Protein AF-A4BP32-F1 (afdb_monomer_lite)

Secondary structure (DSSP, 8-state):
--------------HHHHHHTTS---SSPPHHHHHHHHHH-TT---SHHHHHHHHHHHTT-HHHHTT--SSHHHHHHHHHHHHHHHHHHHS--SS-TTT-

Radius of gyration: 21.64 Å; chains: 1; bounding box: 43×62×42 Å

pLDDT: mean 74.73, std 13.39, range [34.84, 91.06]

InterPro domains:
  IPR025668 Transposase DDE domain [PF13586] (11-89)

Foldseek 3Di:
DDDDDDDDPPDPDDPVVCVVVVNDDDPDDDPVVVVVVCVVPVVDDDPCVVVVVLVVQQCVDPPLVDPPDPDPVVNVVVSVVSVVVVVVVPPPDPDDPPPD

Sequence (100 aa):
MFLQATERPQTSKTARELRNLGWVYPHVKGRGQEAIELQKQPHKRPRCWVVEVTYSWFNRLRKLLVRYEKLDRSFLALNHLAAAIIALRKVPIKVNIIYG

Structure (mmCIF, N/CA/C/O backbone):
data_AF-A4BP32-F1
#
_entry.id   AF-A4BP32-F1
#
loop_
_atom_site.group_PDB
_atom_site.id
_atom_site.type_symbol
_atom_site.label_atom_id
_atom_site.label_alt_id
_atom_site.label_comp_id
_atom_site.label_asym_id
_atom_site.label_entity_id
_atom_site.label_seq_id
_atom_site.pdbx_PDB_ins_code
_atom_site.Cartn_x
_atom_site.Cartn_y
_atom_site.Cartn_z
_atom_site.occupancy
_atom_site.B_iso_or_equiv
_atom_site.auth_seq_id
_atom_site.auth_comp_id
_atom_site.auth_asym_id
_atom_site.auth_atom_id
_atom_site.pdbx_PDB_model_num
ATOM 1 N N . MET A 1 1 ? -4.559 37.644 -23.456 1.00 34.84 1 MET A N 1
ATOM 2 C CA . MET A 1 1 ? -3.567 38.554 -22.846 1.00 34.84 1 MET A CA 1
ATOM 3 C C . MET A 1 1 ? -3.108 37.917 -21.526 1.00 34.84 1 MET A C 1
ATOM 5 O O . MET A 1 1 ? -3.629 38.242 -20.472 1.00 34.84 1 MET A O 1
ATOM 9 N N . PHE A 1 2 ? -2.250 36.890 -21.601 1.00 36.41 2 PHE A N 1
ATOM 10 C CA . PHE A 1 2 ? -1.754 36.116 -20.450 1.00 36.41 2 PHE A CA 1
ATOM 11 C C . PHE A 1 2 ? -0.391 36.690 -20.053 1.00 36.41 2 PHE A C 1
ATOM 13 O O . PHE A 1 2 ? 0.604 36.456 -20.737 1.00 36.41 2 PHE A O 1
ATOM 20 N N . LEU A 1 3 ? -0.369 37.528 -19.018 1.00 40.84 3 LEU A N 1
ATOM 21 C CA . LEU A 1 3 ? 0.850 38.181 -18.558 1.00 40.84 3 LEU A CA 1
ATOM 22 C C . LEU A 1 3 ? 1.767 37.181 -17.840 1.00 40.84 3 LEU A C 1
ATOM 24 O O . LEU A 1 3 ? 1.447 36.669 -16.775 1.00 40.84 3 LEU A O 1
ATOM 28 N N . GLN A 1 4 ? 2.920 36.994 -18.481 1.00 36.00 4 GLN A N 1
ATOM 29 C CA . GLN A 1 4 ? 4.261 36.867 -17.915 1.00 36.00 4 GLN A CA 1
ATOM 30 C C . GLN A 1 4 ? 4.598 35.595 -17.129 1.00 36.00 4 GLN A C 1
ATOM 32 O O . GLN A 1 4 ? 4.351 35.446 -15.936 1.00 36.00 4 GLN A O 1
ATOM 37 N N . ALA A 1 5 ? 5.333 34.733 -17.836 1.00 48.91 5 ALA A N 1
ATOM 38 C CA . ALA A 1 5 ? 6.425 33.965 -17.267 1.00 48.91 5 ALA A CA 1
ATOM 39 C C . ALA A 1 5 ? 7.357 34.911 -16.492 1.00 48.91 5 ALA A C 1
ATOM 41 O O . ALA A 1 5 ? 8.149 35.638 -17.086 1.00 48.91 5 ALA A O 1
ATOM 42 N N . THR A 1 6 ? 7.235 34.919 -15.168 1.00 43.50 6 THR A N 1
ATOM 43 C CA . THR A 1 6 ? 8.267 35.466 -14.294 1.00 43.50 6 THR A CA 1
ATOM 44 C C . THR A 1 6 ? 9.393 34.441 -14.211 1.00 43.50 6 THR A C 1
ATOM 46 O O . THR A 1 6 ? 9.181 33.238 -14.041 1.00 43.50 6 THR A O 1
ATOM 49 N N . GLU A 1 7 ? 10.598 34.927 -14.462 1.00 44.50 7 GLU A N 1
ATOM 50 C CA . GLU A 1 7 ? 11.850 34.187 -14.550 1.00 44.50 7 GLU A CA 1
ATOM 51 C C . GLU A 1 7 ? 12.001 33.188 -13.393 1.00 44.50 7 GLU A C 1
ATOM 53 O O . GLU A 1 7 ? 11.877 33.546 -12.222 1.00 44.50 7 GLU A O 1
ATOM 58 N N . ARG A 1 8 ? 12.283 31.912 -13.700 1.00 45.69 8 ARG A N 1
ATOM 59 C CA . ARG A 1 8 ? 12.682 30.955 -12.660 1.00 45.69 8 ARG A CA 1
ATOM 60 C C . ARG A 1 8 ? 14.051 31.390 -12.128 1.00 45.69 8 ARG A C 1
ATOM 62 O O . ARG A 1 8 ? 15.005 31.355 -12.907 1.00 45.69 8 ARG A O 1
ATOM 69 N N . PRO A 1 9 ? 14.204 31.745 -10.840 1.00 43.38 9 PRO A N 1
ATOM 70 C CA . PRO A 1 9 ? 15.519 32.073 -10.322 1.00 43.38 9 PRO A CA 1
ATOM 71 C C . PRO A 1 9 ? 16.366 30.794 -10.297 1.00 43.38 9 PRO A C 1
ATOM 73 O O . PRO A 1 9 ? 16.012 29.817 -9.629 1.00 43.38 9 PRO A O 1
ATOM 76 N N . GLN A 1 10 ? 17.480 30.802 -11.038 1.00 55.16 10 GLN A N 1
ATOM 77 C CA . GLN A 1 10 ? 18.515 29.760 -11.055 1.00 55.16 10 GLN A CA 1
ATOM 78 C C . GLN A 1 10 ? 19.196 29.718 -9.684 1.00 55.16 10 GLN A C 1
ATOM 80 O O . GLN A 1 10 ? 20.268 30.279 -9.476 1.00 55.16 10 GLN A O 1
ATOM 85 N N . THR A 1 11 ? 18.521 29.139 -8.698 1.00 54.28 11 THR A N 1
ATOM 86 C CA . THR A 1 11 ? 18.965 29.212 -7.312 1.00 54.28 11 THR A CA 1
ATOM 87 C C . THR A 1 11 ? 19.541 27.865 -6.908 1.00 54.28 11 THR A C 1
ATOM 89 O O . THR A 1 11 ? 18.827 26.869 -6.898 1.00 54.28 11 THR A O 1
ATOM 92 N N . SER A 1 12 ? 20.814 27.840 -6.506 1.00 64.44 12 SER A N 1
ATOM 93 C CA . SER A 1 12 ? 21.464 26.698 -5.834 1.00 64.44 12 SER A CA 1
ATOM 94 C C . SER A 1 12 ? 20.881 26.403 -4.442 1.00 64.44 12 SER A C 1
ATOM 96 O O . SER A 1 12 ? 21.315 25.472 -3.765 1.00 64.44 12 SER A O 1
ATOM 98 N N . LYS A 1 13 ? 19.904 27.208 -4.005 1.00 65.00 13 LYS A N 1
ATOM 99 C CA . LYS A 1 13 ? 19.245 27.098 -2.708 1.00 65.00 13 LYS A CA 1
ATOM 100 C C . LYS A 1 13 ? 18.409 25.832 -2.629 1.00 65.00 13 LYS A C 1
ATOM 102 O O . LYS A 1 13 ? 17.693 25.454 -3.558 1.00 65.00 13 LYS A O 1
ATOM 107 N N . THR A 1 14 ? 18.466 25.193 -1.473 1.00 74.50 14 THR A N 1
ATOM 108 C CA . THR A 1 14 ? 17.715 23.963 -1.221 1.00 74.50 14 THR A CA 1
ATOM 109 C C . THR A 1 14 ? 16.219 24.247 -1.082 1.00 74.50 14 THR A C 1
ATOM 111 O O . THR A 1 14 ? 15.792 25.316 -0.645 1.00 74.50 14 THR A O 1
ATOM 114 N N . ALA A 1 15 ? 15.385 23.242 -1.370 1.00 70.31 15 ALA A N 1
ATOM 115 C CA . ALA A 1 15 ? 13.924 23.332 -1.242 1.00 70.31 15 ALA A CA 1
ATOM 116 C C . ALA A 1 15 ? 13.445 23.764 0.162 1.00 70.31 15 ALA A C 1
ATOM 118 O O . ALA A 1 15 ? 12.336 24.275 0.319 1.00 70.31 15 ALA A O 1
ATOM 119 N N . ARG A 1 16 ? 14.280 23.563 1.190 1.00 70.38 16 ARG A N 1
ATOM 120 C CA . ARG A 1 16 ? 14.034 24.015 2.563 1.00 70.38 16 ARG A CA 1
ATOM 121 C C . ARG A 1 16 ? 14.176 25.533 2.708 1.00 70.38 16 ARG A C 1
ATOM 123 O O . ARG A 1 16 ? 13.333 26.151 3.348 1.00 70.38 16 ARG A O 1
ATOM 130 N N . GLU A 1 17 ? 15.184 26.132 2.084 1.00 78.25 17 GLU A N 1
ATOM 131 C CA . GLU A 1 17 ? 15.405 27.584 2.102 1.00 78.25 17 GLU A CA 1
ATOM 132 C C . GLU A 1 17 ? 14.299 28.315 1.342 1.00 78.25 17 GLU A C 1
ATOM 134 O O . GLU A 1 17 ? 13.748 29.291 1.842 1.00 78.25 17 GLU A O 1
ATOM 139 N N . LEU A 1 18 ? 13.885 27.784 0.189 1.00 78.88 18 LEU A N 1
ATOM 140 C CA . LEU A 1 18 ? 12.773 28.339 -0.592 1.00 78.88 18 LEU A CA 1
ATOM 141 C C . LEU A 1 18 ? 11.440 28.316 0.174 1.00 78.88 18 LEU A C 1
ATOM 143 O O . LEU A 1 18 ? 10.629 29.233 0.047 1.00 78.88 18 LEU A O 1
ATOM 147 N N . ARG A 1 19 ? 11.225 27.285 1.002 1.00 75.62 19 ARG A N 1
ATOM 148 C CA . ARG A 1 19 ? 10.045 27.169 1.870 1.00 75.62 19 ARG A CA 1
ATOM 149 C C . ARG A 1 19 ? 10.067 28.194 3.003 1.00 75.62 19 ARG A C 1
ATOM 151 O O . ARG A 1 19 ? 9.039 28.801 3.278 1.00 75.62 19 ARG A O 1
ATOM 158 N N . ASN A 1 20 ? 11.228 28.413 3.621 1.00 77.88 20 ASN A N 1
ATOM 159 C CA . ASN A 1 20 ? 11.392 29.405 4.690 1.00 77.88 20 ASN A CA 1
ATOM 160 C C . ASN A 1 20 ? 11.215 30.842 4.188 1.00 77.88 20 ASN A C 1
ATOM 162 O O . ASN A 1 20 ? 10.712 31.685 4.919 1.00 77.88 20 ASN A O 1
ATOM 166 N N . LEU A 1 21 ? 11.593 31.106 2.936 1.00 82.00 21 LEU A N 1
ATOM 167 C CA . LEU A 1 21 ? 11.388 32.403 2.295 1.00 82.00 21 LEU A CA 1
ATOM 168 C C . LEU A 1 21 ? 9.925 32.629 1.862 1.00 82.00 21 LEU A C 1
ATOM 170 O O . LEU A 1 21 ? 9.584 33.739 1.468 1.00 82.00 21 LEU A O 1
ATOM 174 N N . GLY A 1 22 ? 9.069 31.598 1.897 1.00 74.88 22 GLY A N 1
ATOM 175 C CA . GLY A 1 22 ? 7.662 31.677 1.479 1.00 74.88 22 GLY A CA 1
ATOM 176 C C . GLY A 1 22 ? 7.420 31.524 -0.029 1.00 74.88 22 GLY A C 1
ATOM 177 O O . GLY A 1 22 ? 6.305 31.735 -0.492 1.00 74.88 22 GLY A O 1
ATOM 178 N N . TRP A 1 23 ? 8.437 31.134 -0.803 1.00 74.25 23 TRP A N 1
ATOM 179 C CA . TRP A 1 23 ? 8.360 31.056 -2.270 1.00 74.25 23 TRP A CA 1
ATOM 180 C C . TRP A 1 23 ? 7.776 29.725 -2.755 1.00 74.25 23 TRP A C 1
ATOM 182 O O . TRP A 1 23 ? 7.285 29.627 -3.875 1.00 74.25 23 TRP A O 1
ATOM 192 N N . VAL A 1 24 ? 7.835 28.683 -1.920 1.00 70.62 24 VAL A N 1
ATOM 193 C CA . VAL A 1 24 ? 7.334 27.344 -2.249 1.00 70.62 24 VAL A CA 1
ATOM 194 C C . VAL A 1 24 ? 6.500 26.802 -1.097 1.00 70.62 24 VAL A C 1
ATOM 196 O O . VAL A 1 24 ? 7.022 26.506 -0.020 1.00 70.62 24 VAL A O 1
ATOM 199 N N . TYR A 1 25 ? 5.210 26.590 -1.355 1.00 70.69 25 TYR A N 1
ATOM 200 C CA . TYR A 1 25 ? 4.319 25.877 -0.448 1.00 70.69 25 TYR A CA 1
ATOM 201 C C . TYR A 1 25 ? 4.267 24.392 -0.831 1.00 70.69 25 TYR A C 1
ATOM 203 O O . TYR A 1 25 ? 3.879 24.062 -1.953 1.00 70.69 25 TYR A O 1
ATOM 211 N N . PRO A 1 26 ? 4.645 23.462 0.066 1.00 66.81 26 PRO A N 1
ATOM 212 C CA . PRO A 1 26 ? 4.426 22.042 -0.177 1.00 66.81 26 PRO A CA 1
ATOM 213 C C . PRO A 1 26 ? 2.922 21.765 -0.230 1.00 66.81 26 PRO A C 1
ATOM 215 O O . PRO A 1 26 ? 2.210 21.999 0.744 1.00 66.81 26 PRO A O 1
ATOM 218 N N . HIS A 1 27 ? 2.434 21.228 -1.345 1.00 68.62 27 HIS A N 1
ATOM 219 C CA . HIS A 1 27 ? 1.033 20.807 -1.418 1.00 68.62 27 HIS A CA 1
ATOM 220 C C . HIS A 1 27 ? 0.753 19.591 -0.514 1.00 68.62 27 HIS A C 1
ATOM 222 O O . HIS A 1 27 ? -0.354 19.417 -0.012 1.00 68.62 27 HIS A O 1
ATOM 228 N N . VAL A 1 28 ? 1.779 18.771 -0.254 1.00 67.62 28 VAL A N 1
ATOM 229 C CA . VAL A 1 28 ? 1.701 17.598 0.623 1.00 67.62 28 VAL A CA 1
ATOM 230 C C . VAL A 1 28 ? 2.182 17.969 2.025 1.00 67.62 28 VAL A C 1
ATOM 232 O O . VAL A 1 28 ? 3.348 18.324 2.220 1.00 67.62 28 VAL A O 1
ATOM 235 N N . LYS A 1 29 ? 1.285 17.877 3.010 1.00 70.19 29 LYS A N 1
ATOM 236 C CA . LYS A 1 29 ? 1.616 18.085 4.425 1.00 70.19 29 LYS A CA 1
ATOM 237 C C . LYS A 1 29 ? 2.441 16.914 4.958 1.00 70.19 29 LYS A C 1
ATOM 239 O O . LYS A 1 29 ? 2.206 15.763 4.602 1.00 70.19 29 LYS A O 1
ATOM 244 N N . GLY A 1 30 ? 3.415 17.203 5.818 1.00 69.19 30 GLY A N 1
ATOM 245 C CA . GLY A 1 30 ? 4.172 16.159 6.514 1.00 69.19 30 GLY A CA 1
ATOM 246 C C . GLY A 1 30 ? 3.411 15.602 7.724 1.00 69.19 30 GLY A C 1
ATOM 247 O O . GLY A 1 30 ? 2.636 16.326 8.347 1.00 69.19 30 GLY A O 1
ATOM 248 N N . ARG A 1 31 ? 3.705 14.357 8.131 1.00 66.06 31 ARG A N 1
ATOM 249 C CA . ARG A 1 31 ? 3.121 13.697 9.326 1.00 66.06 31 ARG A CA 1
ATOM 250 C C . ARG A 1 31 ? 3.161 14.566 10.592 1.00 66.06 31 ARG A C 1
ATOM 252 O O . ARG A 1 31 ? 2.186 14.625 11.333 1.00 66.06 31 ARG A O 1
ATOM 259 N N . GLY A 1 32 ? 4.268 15.277 10.825 1.00 73.12 32 GLY A N 1
ATOM 260 C CA . GLY A 1 32 ? 4.414 16.163 11.987 1.00 73.12 32 GLY A CA 1
ATOM 261 C C . GLY A 1 32 ? 3.478 17.377 11.956 1.00 73.12 32 GLY A C 1
ATOM 262 O O . GLY A 1 32 ? 2.993 17.800 12.998 1.00 73.12 32 GLY A O 1
ATOM 263 N N . GLN A 1 33 ? 3.165 17.908 10.770 1.00 75.62 33 GLN A N 1
ATOM 264 C CA . GLN A 1 33 ? 2.225 19.025 10.621 1.00 75.62 33 GLN A CA 1
ATOM 265 C C . GLN A 1 33 ? 0.780 18.574 10.856 1.00 75.62 33 GLN A C 1
ATOM 267 O O . GLN A 1 33 ? 0.018 19.302 11.484 1.00 75.62 33 GLN A O 1
ATOM 272 N N . GLU A 1 34 ? 0.417 17.364 10.420 1.00 71.81 34 GLU A N 1
ATOM 273 C CA . GLU A 1 34 ? -0.902 16.786 10.706 1.00 71.81 34 GLU A CA 1
ATOM 274 C C . GLU A 1 34 ? -1.102 16.513 12.202 1.00 71.81 34 GLU A C 1
ATOM 276 O O . GLU A 1 34 ? -2.167 16.815 12.732 1.00 71.81 34 GLU A O 1
ATOM 281 N N . ALA A 1 35 ? -0.075 16.016 12.900 1.00 74.19 35 ALA A N 1
ATOM 282 C CA . ALA A 1 35 ? -0.125 15.810 14.349 1.00 74.19 35 ALA A CA 1
ATOM 283 C C . ALA A 1 35 ? -0.323 17.131 15.117 1.00 74.19 35 ALA A C 1
ATOM 285 O O . ALA A 1 35 ? -1.149 17.204 16.027 1.00 74.19 35 ALA A O 1
ATOM 286 N N . ILE A 1 36 ? 0.379 18.195 14.711 1.00 78.25 36 ILE A N 1
ATOM 287 C CA . ILE A 1 36 ? 0.222 19.541 15.287 1.00 78.25 36 ILE A CA 1
ATOM 288 C C . ILE A 1 36 ? -1.175 20.108 14.988 1.00 78.25 36 ILE A C 1
ATOM 290 O O . ILE A 1 36 ? -1.791 20.734 15.847 1.00 78.25 36 ILE A O 1
ATOM 294 N N . GLU A 1 37 ? -1.702 19.898 13.780 1.00 75.19 37 GLU A N 1
ATOM 295 C CA . GLU A 1 37 ? -3.061 20.323 13.424 1.00 75.19 37 GLU A CA 1
ATOM 296 C C . GLU A 1 37 ? -4.132 19.566 14.209 1.00 75.19 37 GLU A C 1
ATOM 298 O O . GLU A 1 37 ? -5.115 20.181 14.612 1.00 75.19 37 GLU A O 1
ATOM 303 N N . LEU A 1 38 ? -3.937 18.272 14.467 1.00 75.50 38 LEU A N 1
ATOM 304 C CA . LEU A 1 38 ? -4.849 17.465 15.273 1.00 75.50 38 LEU A CA 1
ATOM 305 C C . LEU A 1 38 ? -4.864 17.916 16.740 1.00 75.50 38 LEU A C 1
ATOM 307 O O . LEU A 1 38 ? -5.932 17.981 17.341 1.00 75.50 38 LEU A O 1
ATOM 311 N N . GLN A 1 39 ? -3.704 18.297 17.294 1.00 77.44 39 GLN A N 1
ATOM 312 C CA . GLN A 1 39 ? -3.621 18.913 18.625 1.00 77.44 39 GLN A CA 1
ATOM 313 C C . GLN A 1 39 ? -4.376 20.249 18.693 1.00 77.44 39 GLN A C 1
ATOM 315 O O . GLN A 1 39 ? -5.013 20.545 19.698 1.00 77.44 39 GLN A O 1
ATOM 320 N N . LYS A 1 40 ? -4.324 21.053 17.623 1.00 81.25 40 LYS A N 1
ATOM 321 C CA . LYS A 1 40 ? -5.008 22.356 17.544 1.00 81.25 40 LYS A CA 1
ATOM 322 C C . LYS A 1 40 ? -6.503 22.242 17.235 1.00 81.25 40 LYS A C 1
ATOM 324 O O . LYS A 1 40 ? -7.274 23.108 17.633 1.00 81.25 40 LYS A O 1
ATOM 329 N N . GLN A 1 41 ? -6.913 21.219 16.489 1.00 80.06 41 GLN A N 1
ATOM 330 C CA . GLN A 1 41 ? -8.289 20.998 16.048 1.00 80.06 41 GLN A CA 1
ATOM 331 C C . GLN A 1 41 ? -8.684 19.532 16.279 1.00 80.06 41 GLN A C 1
ATOM 333 O O . GLN A 1 41 ? -8.677 18.735 15.337 1.00 80.06 41 GLN A O 1
ATOM 338 N N . PRO A 1 42 ? -9.090 19.167 17.507 1.00 76.44 42 PRO A N 1
ATOM 339 C CA . PRO A 1 42 ? -9.368 17.774 17.868 1.00 76.44 42 PRO A CA 1
ATOM 340 C C . PRO A 1 42 ? -10.562 17.167 17.112 1.00 76.44 42 PRO A C 1
ATOM 342 O O . PRO A 1 42 ? -10.658 15.952 16.967 1.00 76.44 42 PRO A O 1
ATOM 345 N N . HIS A 1 43 ? -11.464 17.994 16.574 1.00 78.50 43 HIS A N 1
ATOM 346 C CA . HIS A 1 43 ? -12.595 17.532 15.761 1.00 78.50 43 HIS A CA 1
ATOM 347 C C . HIS A 1 43 ? -12.211 17.183 14.315 1.00 78.50 43 HIS A C 1
ATOM 349 O O . HIS A 1 43 ? -12.994 16.562 13.590 1.00 78.50 43 HIS A O 1
ATOM 355 N N . LYS A 1 44 ? -11.011 17.570 13.866 1.00 75.38 44 LYS A N 1
ATOM 356 C CA . LYS A 1 44 ? -10.542 17.298 12.511 1.00 75.38 44 LYS A CA 1
ATOM 357 C C . LYS A 1 44 ? -10.063 15.855 12.428 1.00 75.38 44 LYS A C 1
ATOM 359 O O . LYS A 1 44 ? -9.007 15.510 12.939 1.00 75.38 44 LYS A O 1
ATOM 364 N N . ARG A 1 45 ? -10.817 14.995 11.742 1.00 68.00 45 ARG A N 1
ATOM 365 C CA . ARG A 1 45 ? -10.387 13.610 11.511 1.00 68.00 45 ARG A CA 1
ATOM 366 C C . ARG A 1 45 ? -9.261 13.579 10.468 1.00 68.00 45 ARG A C 1
ATOM 368 O O . ARG A 1 45 ? -9.517 13.956 9.319 1.00 68.00 45 ARG A O 1
ATOM 375 N N . PRO A 1 46 ? -8.046 13.118 10.813 1.00 70.62 46 PRO A N 1
ATOM 376 C CA . PRO A 1 46 ? -7.013 12.892 9.813 1.00 70.62 46 PRO A CA 1
ATOM 377 C C . PRO A 1 46 ? -7.505 11.790 8.868 1.00 70.62 46 PRO A C 1
ATOM 379 O O . PRO A 1 46 ? -8.111 10.818 9.309 1.00 70.62 46 PRO A O 1
ATOM 382 N N . ARG A 1 47 ? -7.310 11.947 7.556 1.00 73.06 47 ARG A N 1
ATOM 383 C CA . ARG A 1 47 ? -7.721 10.947 6.545 1.00 73.06 47 ARG A CA 1
ATOM 384 C C . ARG A 1 47 ? -6.553 10.082 6.060 1.00 73.06 47 ARG A C 1
ATOM 386 O O . ARG A 1 47 ? -6.773 9.115 5.336 1.00 73.06 47 ARG A O 1
ATOM 393 N N . CYS A 1 48 ? -5.329 10.396 6.487 1.00 75.94 48 CYS A N 1
ATOM 394 C CA . CYS A 1 48 ? -4.115 9.669 6.123 1.00 75.94 48 CYS A CA 1
ATOM 395 C C . CYS A 1 48 ? -4.116 8.214 6.621 1.00 75.94 48 CYS A C 1
ATOM 397 O O . CYS A 1 48 ? -3.603 7.349 5.915 1.00 75.94 48 CYS A O 1
ATOM 399 N N . TRP A 1 49 ? -4.776 7.907 7.751 1.00 82.31 49 TRP A N 1
ATOM 400 C CA . TRP A 1 49 ? -4.839 6.538 8.289 1.00 82.31 49 TRP A CA 1
ATOM 401 C C . TRP A 1 49 ? -5.421 5.531 7.289 1.00 82.31 49 TRP A C 1
ATOM 403 O O . TRP A 1 49 ? -4.975 4.391 7.250 1.00 82.31 49 TRP A O 1
ATOM 413 N N . VAL A 1 50 ? -6.370 5.939 6.435 1.00 82.25 50 VAL A N 1
ATOM 414 C CA . VAL A 1 50 ? -6.951 5.055 5.409 1.00 82.25 50 VAL A CA 1
ATOM 415 C C . VAL A 1 50 ? -5.894 4.659 4.382 1.00 82.25 50 VAL A C 1
ATOM 417 O O . VAL A 1 50 ? -5.790 3.489 4.012 1.00 82.25 50 VAL A O 1
ATOM 420 N N . VAL A 1 51 ? -5.078 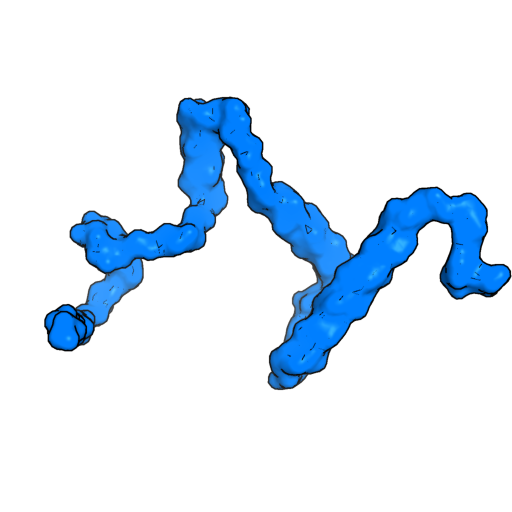5.621 3.946 1.00 82.75 51 VAL A N 1
ATOM 421 C CA . VAL A 1 51 ? -3.988 5.383 2.992 1.00 82.75 51 VAL A CA 1
ATOM 422 C C . VAL A 1 51 ? -2.930 4.489 3.626 1.00 82.75 51 VAL A C 1
ATOM 424 O O . VAL A 1 51 ? -2.509 3.523 3.001 1.00 82.75 51 VAL A O 1
ATOM 427 N N . GLU A 1 52 ? -2.558 4.745 4.880 1.00 85.38 52 GLU A N 1
ATOM 428 C CA . GLU A 1 52 ? -1.591 3.924 5.615 1.00 85.38 52 GLU A CA 1
ATOM 429 C C . GLU A 1 52 ? -2.076 2.480 5.799 1.00 85.38 52 GLU A C 1
ATOM 431 O O . GLU A 1 52 ? -1.328 1.533 5.547 1.00 85.38 52 GLU A O 1
ATOM 436 N N . VAL A 1 53 ? -3.346 2.293 6.168 1.00 85.25 53 VAL A N 1
ATOM 437 C CA . VAL A 1 53 ? -3.969 0.968 6.285 1.00 85.25 53 VAL A CA 1
ATOM 438 C C . VAL A 1 53 ? -3.996 0.258 4.930 1.00 85.25 53 VAL A C 1
ATOM 440 O O . VAL A 1 53 ? -3.650 -0.921 4.847 1.00 85.25 53 VAL A O 1
ATOM 443 N N . THR A 1 54 ? -4.327 0.975 3.856 1.00 83.31 54 THR A N 1
ATOM 444 C CA . THR A 1 54 ? -4.319 0.417 2.496 1.00 83.31 54 THR A CA 1
ATOM 445 C C . THR A 1 54 ? -2.902 0.014 2.073 1.00 83.31 54 THR A C 1
ATOM 447 O O . THR A 1 54 ? -2.694 -1.072 1.534 1.00 83.31 54 THR A O 1
ATOM 450 N N . TYR A 1 55 ? -1.899 0.832 2.397 1.00 82.12 55 TYR A N 1
ATOM 451 C CA . TYR A 1 55 ? -0.491 0.530 2.134 1.00 82.12 55 TYR A CA 1
ATOM 452 C C . TYR A 1 55 ? -0.000 -0.683 2.942 1.00 82.12 55 TYR A C 1
ATOM 454 O O . TYR A 1 55 ? 0.748 -1.516 2.433 1.00 82.12 55 TYR A O 1
ATOM 462 N N . SER A 1 56 ? -0.485 -0.853 4.176 1.00 85.50 56 SER A N 1
ATOM 463 C CA . SER A 1 56 ? -0.243 -2.052 4.989 1.00 85.50 56 SER A CA 1
ATOM 464 C C . SER A 1 56 ? -0.840 -3.317 4.359 1.00 85.50 56 SER A C 1
ATOM 466 O O . SER A 1 56 ? -0.251 -4.396 4.452 1.00 85.50 56 SER A O 1
ATOM 468 N N . TRP A 1 57 ? -1.988 -3.218 3.679 1.00 86.62 57 TRP A N 1
ATOM 469 C CA . TRP A 1 57 ? -2.543 -4.343 2.920 1.00 86.62 57 TRP A CA 1
ATOM 470 C C . TRP A 1 57 ? -1.688 -4.683 1.698 1.00 86.62 57 TRP A C 1
ATOM 472 O O . TRP A 1 57 ? -1.406 -5.862 1.476 1.00 86.62 57 TRP A O 1
ATOM 482 N N . PHE A 1 58 ? -1.214 -3.675 0.960 1.00 85.38 58 PHE A N 1
ATOM 48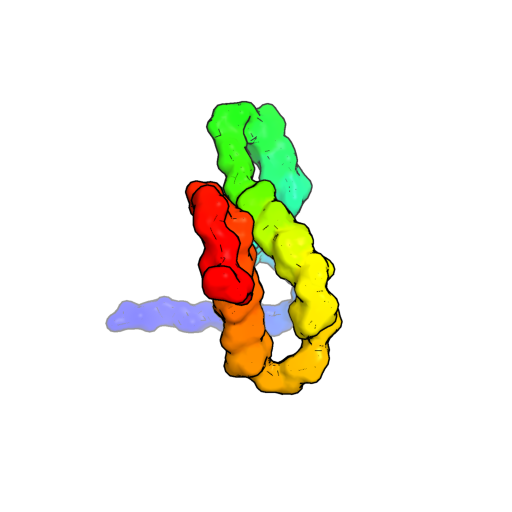3 C CA . PHE A 1 58 ? -0.325 -3.889 -0.185 1.00 85.38 58 PHE A CA 1
ATOM 484 C C . PHE A 1 58 ? 1.026 -4.496 0.213 1.00 85.38 58 PHE A C 1
ATOM 486 O O . PHE A 1 58 ? 1.517 -5.374 -0.495 1.00 85.38 58 PHE A O 1
ATOM 493 N N . ASN A 1 59 ? 1.573 -4.152 1.384 1.00 85.06 59 ASN A N 1
ATOM 494 C CA . ASN A 1 59 ? 2.814 -4.750 1.896 1.00 85.06 59 ASN A CA 1
ATOM 495 C C . ASN A 1 59 ? 2.730 -6.268 2.149 1.00 85.06 59 ASN A C 1
ATOM 497 O O . ASN A 1 59 ? 3.763 -6.923 2.276 1.00 85.06 59 ASN A O 1
ATOM 501 N N . ARG A 1 60 ? 1.528 -6.860 2.198 1.00 84.81 60 ARG A N 1
ATOM 502 C CA . ARG A 1 60 ? 1.355 -8.322 2.318 1.00 84.81 60 ARG A CA 1
ATOM 503 C C . ARG A 1 60 ? 1.564 -9.050 0.992 1.00 84.81 60 ARG A C 1
ATOM 505 O O . ARG A 1 60 ? 1.748 -10.265 0.978 1.00 84.81 60 ARG A O 1
ATOM 512 N N . LEU A 1 61 ? 1.529 -8.331 -0.127 1.00 82.56 61 LEU A N 1
ATOM 513 C CA . LEU A 1 61 ? 1.732 -8.889 -1.455 1.00 82.56 61 LEU A CA 1
ATOM 514 C C . LEU A 1 61 ? 3.211 -8.768 -1.823 1.00 82.56 61 LEU A C 1
ATOM 516 O O . LEU A 1 61 ? 3.677 -7.707 -2.233 1.00 82.56 61 LEU A O 1
ATOM 520 N N . ARG A 1 62 ? 3.957 -9.879 -1.721 1.00 83.06 62 ARG A N 1
ATOM 521 C CA . ARG A 1 62 ? 5.406 -9.910 -2.018 1.00 83.06 62 ARG A CA 1
ATOM 522 C C . ARG A 1 62 ? 5.760 -9.345 -3.397 1.00 83.06 62 ARG A C 1
ATOM 524 O O . ARG A 1 62 ? 6.801 -8.718 -3.539 1.00 83.06 62 ARG A O 1
ATOM 531 N N . LYS A 1 63 ? 4.887 -9.535 -4.395 1.00 80.25 63 LYS A N 1
ATOM 532 C CA . LYS A 1 63 ? 5.083 -9.038 -5.768 1.00 80.25 63 LYS A CA 1
ATOM 533 C C . LYS A 1 63 ? 5.020 -7.503 -5.875 1.00 80.25 63 LYS A C 1
ATOM 535 O O . LYS A 1 63 ? 5.602 -6.953 -6.800 1.00 80.25 63 LYS A O 1
ATOM 540 N N . LEU A 1 64 ? 4.333 -6.832 -4.947 1.00 81.50 64 LEU A N 1
ATOM 541 C CA . LEU A 1 64 ? 4.239 -5.367 -4.863 1.00 81.50 64 LEU A CA 1
ATOM 542 C C . LEU A 1 64 ? 5.261 -4.764 -3.892 1.00 81.50 64 LEU A C 1
ATOM 544 O O . LEU A 1 64 ? 5.689 -3.633 -4.103 1.00 81.50 64 LEU A O 1
ATOM 548 N N . LEU A 1 65 ? 5.658 -5.514 -2.855 1.00 78.19 65 LEU A N 1
ATOM 549 C CA . LEU A 1 65 ? 6.614 -5.063 -1.837 1.00 78.19 65 LEU A CA 1
ATOM 550 C C . LEU A 1 65 ? 7.966 -4.678 -2.449 1.00 78.19 65 LEU A C 1
ATOM 552 O O . LEU A 1 65 ? 8.538 -3.647 -2.104 1.00 78.19 65 LEU A O 1
ATOM 556 N N . VAL A 1 66 ? 8.464 -5.501 -3.369 1.00 80.44 66 VAL A N 1
ATOM 557 C CA . VAL A 1 66 ? 9.673 -5.204 -4.134 1.00 80.44 66 VAL 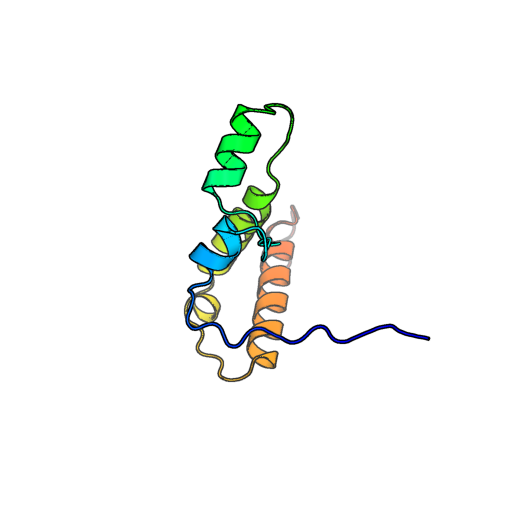A CA 1
ATOM 558 C C . VAL A 1 66 ? 9.246 -4.886 -5.560 1.00 80.44 66 VAL A C 1
ATOM 560 O O . VAL A 1 66 ? 8.633 -5.717 -6.233 1.00 80.44 66 VAL A O 1
ATOM 563 N N . ARG A 1 67 ? 9.545 -3.666 -6.022 1.00 79.25 67 ARG A N 1
ATOM 564 C CA . ARG A 1 67 ? 9.244 -3.234 -7.393 1.00 79.25 67 ARG A CA 1
ATOM 565 C C . ARG A 1 67 ? 10.147 -3.963 -8.390 1.00 79.25 67 ARG A C 1
ATOM 567 O O . ARG A 1 67 ? 11.190 -3.454 -8.780 1.00 79.25 67 ARG A O 1
ATOM 574 N N . TYR A 1 68 ? 9.730 -5.158 -8.794 1.00 80.25 68 TYR A N 1
ATOM 575 C CA . TYR A 1 68 ? 10.404 -5.935 -9.840 1.00 80.25 68 TYR A CA 1
ATOM 576 C C . TYR A 1 68 ? 9.961 -5.554 -11.258 1.00 80.25 68 TYR A C 1
ATOM 578 O O . TYR A 1 68 ? 10.667 -5.850 -12.220 1.00 80.25 68 TYR A O 1
ATOM 586 N N . GLU A 1 69 ? 8.797 -4.920 -11.408 1.00 81.38 69 GLU A N 1
ATOM 587 C CA . GLU A 1 69 ? 8.288 -4.513 -12.717 1.00 81.38 69 GLU A CA 1
ATOM 588 C C . GLU A 1 69 ? 9.080 -3.319 -13.261 1.00 81.38 69 GLU A C 1
ATOM 590 O O . GLU A 1 69 ? 9.158 -2.272 -12.619 1.00 81.38 69 GLU A O 1
ATOM 595 N N . LYS A 1 70 ? 9.649 -3.473 -14.463 1.00 83.75 70 LYS A N 1
ATOM 596 C CA . LYS A 1 70 ? 10.376 -2.399 -15.165 1.00 83.75 70 LYS A CA 1
ATOM 597 C C . LYS A 1 70 ? 9.449 -1.399 -15.861 1.00 83.75 70 LYS A C 1
ATOM 599 O O . LYS A 1 70 ? 9.883 -0.299 -16.179 1.00 83.75 70 LYS A O 1
ATOM 604 N N . LEU A 1 71 ? 8.201 -1.791 -16.129 1.00 89.56 71 LEU A N 1
ATOM 605 C CA . LEU A 1 71 ? 7.202 -0.952 -16.789 1.00 89.56 71 LEU A CA 1
ATOM 606 C C . LEU A 1 71 ? 6.187 -0.409 -15.781 1.00 89.56 71 LEU A C 1
ATOM 608 O O . LEU A 1 71 ? 5.571 -1.172 -15.032 1.00 89.56 71 LEU A O 1
ATOM 612 N N . ASP A 1 72 ? 5.905 0.890 -15.869 1.00 86.88 72 ASP A N 1
ATOM 613 C CA . ASP A 1 72 ? 4.898 1.549 -15.026 1.00 86.88 72 ASP A CA 1
ATOM 614 C C . ASP A 1 72 ? 3.487 0.988 -15.246 1.00 86.88 72 ASP A C 1
ATOM 616 O O . ASP A 1 72 ? 2.699 0.872 -14.308 1.00 86.88 72 ASP A O 1
ATOM 620 N N . ARG A 1 73 ? 3.174 0.578 -16.483 1.00 89.50 73 ARG A N 1
ATOM 621 C CA . ARG A 1 73 ? 1.872 -0.010 -16.841 1.00 89.50 73 ARG A CA 1
ATOM 622 C C . ARG A 1 73 ? 1.624 -1.323 -16.098 1.00 89.50 73 ARG A C 1
ATOM 624 O O . ARG A 1 73 ? 0.541 -1.528 -15.557 1.00 89.50 73 ARG A O 1
ATOM 631 N N . SER A 1 74 ? 2.641 -2.182 -16.037 1.00 87.62 74 SER A N 1
ATOM 632 C CA . SER A 1 74 ? 2.580 -3.458 -15.318 1.00 87.62 74 SER A CA 1
ATOM 633 C C . SER A 1 74 ? 2.418 -3.232 -13.817 1.00 87.62 74 SER A C 1
ATOM 635 O O . SER A 1 74 ? 1.604 -3.890 -13.171 1.00 87.62 74 SER A O 1
ATOM 637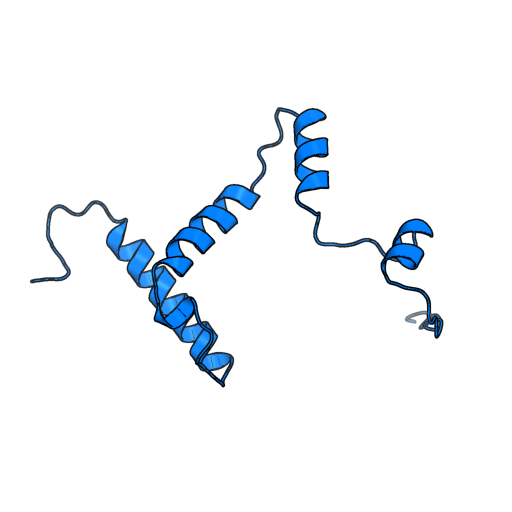 N N . PHE A 1 75 ? 3.133 -2.248 -13.264 1.00 86.94 75 PHE A N 1
ATOM 638 C CA . PHE A 1 75 ? 2.985 -1.868 -11.862 1.00 86.94 75 PHE A CA 1
ATOM 639 C C . PHE A 1 75 ? 1.563 -1.377 -11.553 1.00 86.94 75 PHE A C 1
ATOM 641 O O . PHE A 1 75 ? 0.956 -1.834 -10.583 1.00 86.94 75 PHE A O 1
ATOM 648 N N . LEU A 1 76 ? 0.997 -0.496 -12.382 1.00 89.00 76 LEU A N 1
ATOM 649 C CA . LEU A 1 76 ? -0.373 -0.009 -12.209 1.00 89.00 76 LEU A CA 1
ATOM 650 C C . LEU A 1 76 ? -1.386 -1.166 -12.242 1.00 89.00 76 LEU A C 1
ATOM 652 O O . LEU A 1 76 ? -2.228 -1.276 -11.351 1.00 89.00 76 LEU A O 1
ATOM 656 N N . ALA A 1 77 ? -1.262 -2.071 -13.217 1.00 90.62 77 ALA A N 1
ATOM 657 C CA . ALA A 1 77 ? -2.134 -3.237 -13.339 1.00 90.62 77 ALA A CA 1
ATOM 658 C C . ALA A 1 77 ? -2.083 -4.138 -12.091 1.00 90.62 77 ALA A C 1
ATOM 660 O O . ALA A 1 77 ? -3.127 -4.544 -11.579 1.00 90.62 77 ALA A O 1
ATOM 661 N N . LEU A 1 78 ? -0.888 -4.390 -11.541 1.00 88.69 78 LEU A N 1
ATOM 662 C CA . LEU A 1 78 ? -0.728 -5.158 -10.301 1.00 88.69 78 LEU A CA 1
ATOM 663 C C . LEU A 1 78 ? -1.376 -4.474 -9.091 1.00 88.69 78 LEU A C 1
ATOM 665 O O . LEU A 1 78 ? -1.963 -5.161 -8.256 1.00 88.69 78 LEU A O 1
ATOM 669 N N . ASN A 1 79 ? -1.312 -3.142 -8.995 1.00 88.94 79 ASN A N 1
ATOM 670 C CA . ASN A 1 79 ? -1.996 -2.398 -7.931 1.00 88.94 79 ASN A CA 1
ATOM 671 C C . ASN A 1 79 ? -3.520 -2.542 -8.034 1.00 88.94 79 ASN A C 1
ATOM 673 O O . ASN A 1 79 ? -4.180 -2.787 -7.023 1.00 88.94 79 ASN A O 1
ATOM 677 N N . HIS A 1 80 ? -4.079 -2.445 -9.243 1.00 91.06 80 HIS A N 1
ATOM 678 C CA . HIS A 1 80 ? -5.512 -2.654 -9.459 1.00 91.06 80 HIS A CA 1
ATOM 679 C C . HIS A 1 80 ? -5.942 -4.085 -9.125 1.00 91.06 80 HIS A C 1
ATOM 681 O O . HIS A 1 80 ? -6.933 -4.278 -8.421 1.00 91.06 80 HIS A O 1
ATOM 687 N N . LEU A 1 81 ? -5.168 -5.085 -9.555 1.00 90.56 81 LEU A N 1
ATOM 688 C CA . LEU A 1 81 ? -5.429 -6.487 -9.234 1.00 90.56 81 LEU A CA 1
ATOM 689 C C . LEU A 1 81 ? -5.400 -6.731 -7.719 1.00 90.56 81 LEU A C 1
ATOM 691 O O . LEU A 1 81 ? -6.285 -7.376 -7.163 1.00 90.56 81 LEU A O 1
ATOM 695 N N . ALA A 1 82 ? -4.405 -6.175 -7.033 1.00 89.94 82 ALA A N 1
ATOM 696 C CA . ALA A 1 82 ? -4.288 -6.266 -5.588 1.00 89.94 82 ALA A CA 1
ATOM 697 C C . ALA A 1 82 ? -5.472 -5.616 -4.858 1.00 89.94 82 ALA A C 1
ATOM 699 O O . ALA A 1 82 ? -6.015 -6.213 -3.926 1.00 89.94 82 ALA A O 1
ATOM 700 N N . ALA A 1 83 ? -5.905 -4.434 -5.302 1.00 89.25 83 ALA A N 1
ATOM 701 C CA . ALA A 1 83 ? -7.084 -3.767 -4.760 1.00 89.25 83 ALA A CA 1
ATOM 702 C C . ALA A 1 83 ? -8.352 -4.617 -4.954 1.00 89.25 83 ALA A C 1
ATOM 704 O O . ALA A 1 83 ? -9.124 -4.777 -4.009 1.00 89.25 83 ALA A O 1
ATOM 705 N N . ALA A 1 84 ? -8.527 -5.230 -6.130 1.00 90.81 84 ALA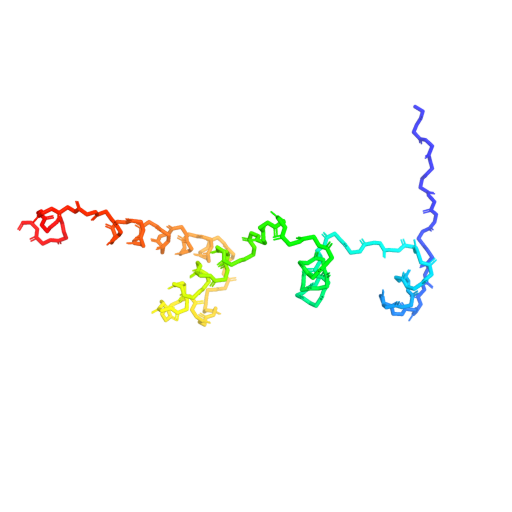 A N 1
ATOM 706 C CA . ALA A 1 84 ? -9.648 -6.126 -6.413 1.00 90.81 84 ALA A CA 1
ATOM 707 C C . ALA A 1 84 ? -9.650 -7.365 -5.499 1.00 90.81 84 ALA A C 1
ATOM 709 O O . ALA A 1 84 ? -10.685 -7.710 -4.932 1.00 90.81 84 ALA A O 1
ATOM 710 N N . ILE A 1 85 ? -8.490 -7.996 -5.279 1.00 88.00 85 ILE A N 1
ATOM 711 C CA . ILE A 1 85 ? -8.356 -9.151 -4.373 1.00 88.00 85 ILE A CA 1
ATOM 712 C C . ILE A 1 85 ? -8.689 -8.762 -2.928 1.00 88.00 85 ILE A C 1
ATOM 714 O O . ILE A 1 85 ? -9.368 -9.510 -2.223 1.00 88.00 85 ILE A O 1
ATOM 718 N N . ILE A 1 86 ? -8.211 -7.604 -2.462 1.00 87.25 86 ILE A N 1
ATOM 719 C CA . ILE A 1 86 ? -8.509 -7.113 -1.110 1.00 87.25 86 ILE A CA 1
ATOM 720 C C . ILE A 1 86 ? -10.008 -6.843 -0.962 1.00 87.25 86 ILE A C 1
ATOM 722 O O . ILE A 1 86 ? -10.595 -7.269 0.033 1.00 87.25 86 ILE A O 1
ATOM 726 N N . ALA A 1 87 ? -10.623 -6.180 -1.945 1.00 88.06 87 ALA A N 1
ATOM 727 C CA . ALA A 1 87 ? -12.057 -5.913 -1.958 1.00 88.06 87 ALA A CA 1
ATOM 728 C C . ALA A 1 87 ? -12.860 -7.219 -1.905 1.00 88.06 87 ALA A C 1
ATOM 730 O O . ALA A 1 87 ? -13.721 -7.358 -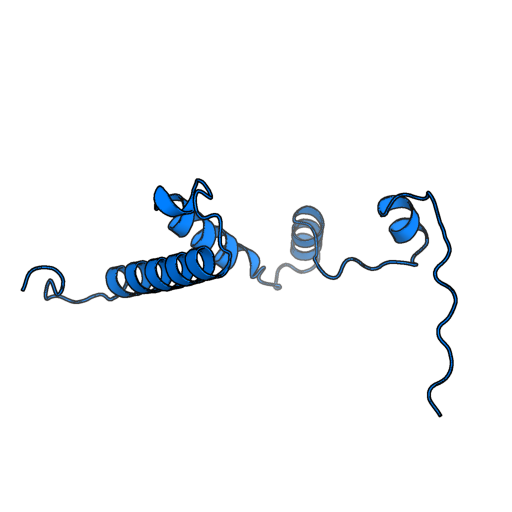1.041 1.00 88.06 87 ALA A O 1
ATOM 731 N N . LEU A 1 88 ? -12.502 -8.208 -2.733 1.00 85.12 88 LEU A N 1
ATOM 732 C CA . LEU A 1 88 ? -13.144 -9.523 -2.755 1.00 85.12 88 LEU A CA 1
ATOM 733 C C . LEU A 1 88 ? -13.046 -10.241 -1.401 1.00 85.12 88 LEU A C 1
ATOM 735 O O . LEU A 1 88 ? -14.034 -10.773 -0.910 1.00 85.12 88 LEU A O 1
ATOM 739 N N . ARG A 1 89 ? -11.877 -10.205 -0.750 1.00 83.56 89 ARG A N 1
ATOM 740 C CA . ARG A 1 89 ? -11.672 -10.809 0.582 1.00 83.56 89 ARG A CA 1
ATOM 741 C C . ARG A 1 89 ? -12.448 -10.117 1.701 1.00 83.56 89 ARG A C 1
ATOM 743 O O . ARG A 1 89 ? -12.617 -10.703 2.766 1.00 83.56 89 ARG A O 1
ATOM 750 N N . LYS A 1 90 ? -12.839 -8.856 1.513 1.00 82.94 90 LYS A N 1
ATOM 751 C CA . LYS A 1 90 ? -13.570 -8.072 2.514 1.00 82.94 90 LYS A CA 1
ATOM 752 C C . LYS A 1 90 ? -15.080 -8.211 2.400 1.00 82.94 90 LYS A C 1
ATOM 754 O O . LYS A 1 90 ? -15.764 -7.784 3.327 1.00 82.94 90 LYS A O 1
ATOM 759 N N . VAL A 1 91 ? -15.597 -8.801 1.322 1.00 85.00 91 VAL A N 1
ATOM 760 C CA . VAL A 1 91 ? -17.035 -9.027 1.197 1.00 85.00 91 VAL A CA 1
ATOM 761 C C . VAL A 1 91 ? -17.448 -10.147 2.166 1.00 85.00 91 VAL A C 1
ATOM 763 O O . VAL A 1 91 ? -16.918 -11.255 2.071 1.00 85.00 91 VAL A O 1
ATOM 766 N N . PRO A 1 92 ? -18.368 -9.890 3.114 1.00 75.81 92 PRO A N 1
ATOM 767 C CA . PRO A 1 92 ? -18.850 -10.902 4.044 1.00 75.81 92 PRO A CA 1
ATOM 768 C C . PRO A 1 92 ? -19.858 -11.805 3.327 1.00 75.81 92 PRO A C 1
ATOM 770 O O . PRO A 1 92 ? -21.064 -11.572 3.365 1.00 75.81 92 PRO A O 1
ATOM 773 N N . ILE A 1 93 ? -19.361 -12.822 2.629 1.00 74.25 93 ILE A N 1
ATOM 774 C CA . ILE A 1 93 ? -20.190 -13.775 1.887 1.00 74.25 93 ILE A CA 1
ATOM 775 C C . ILE A 1 93 ? -20.108 -15.132 2.587 1.00 74.25 93 ILE A C 1
ATOM 777 O O . ILE A 1 93 ? -19.022 -15.602 2.914 1.00 74.25 93 ILE A O 1
ATOM 781 N N . LYS A 1 94 ? -21.264 -15.762 2.833 1.00 68.19 94 LYS A N 1
ATOM 782 C CA . LYS A 1 94 ? -21.356 -17.104 3.445 1.00 68.19 94 LYS A CA 1
ATOM 783 C C . LYS A 1 94 ? -20.820 -18.219 2.538 1.00 68.19 94 LYS A C 1
ATOM 785 O O . LYS A 1 94 ? -20.412 -19.259 3.040 1.00 68.19 94 LYS A O 1
ATOM 790 N N . VAL A 1 95 ? -20.855 -18.011 1.223 1.00 69.75 95 VAL A N 1
ATOM 791 C CA . VAL A 1 95 ? -20.391 -18.957 0.201 1.00 69.75 95 VAL A CA 1
ATOM 792 C C . VAL A 1 95 ? -18.979 -18.608 -0.254 1.00 69.75 95 VAL A C 1
ATOM 794 O O . VAL A 1 95 ? -18.648 -17.445 -0.489 1.00 69.75 95 VAL A O 1
ATOM 797 N N . ASN A 1 96 ? -18.135 -19.631 -0.365 1.00 63.38 96 ASN A N 1
ATOM 798 C CA . ASN A 1 96 ? -16.719 -19.487 -0.660 1.00 63.38 96 ASN A CA 1
ATOM 799 C C . ASN A 1 96 ? -16.502 -19.365 -2.180 1.00 63.38 96 ASN A C 1
ATOM 801 O O . ASN A 1 96 ? -16.133 -20.328 -2.842 1.00 63.38 96 ASN A O 1
ATOM 805 N N . ILE A 1 97 ? -16.728 -18.165 -2.731 1.00 65.69 97 ILE A N 1
ATOM 806 C CA . ILE A 1 97 ? -16.681 -17.867 -4.184 1.00 65.69 97 ILE A CA 1
ATOM 807 C C . ILE A 1 97 ? -15.344 -18.266 -4.842 1.00 65.69 97 ILE A C 1
ATOM 809 O O . ILE A 1 97 ? -15.271 -18.462 -6.049 1.00 65.69 97 ILE A O 1
ATOM 813 N N . ILE A 1 98 ? -14.276 -18.410 -4.054 1.00 65.19 98 ILE A N 1
ATOM 814 C CA . ILE A 1 98 ? -12.939 -18.757 -4.549 1.00 65.19 98 ILE A CA 1
ATOM 815 C C . ILE A 1 98 ? -12.816 -20.251 -4.901 1.00 65.19 98 ILE A C 1
ATOM 817 O O . ILE A 1 98 ? -11.956 -20.598 -5.706 1.00 65.19 98 ILE A O 1
ATOM 821 N N . TYR A 1 99 ? -13.649 -21.127 -4.329 1.00 64.44 99 TYR A N 1
ATOM 822 C CA . TYR A 1 99 ? -13.470 -22.582 -4.447 1.00 64.44 99 TYR A CA 1
ATOM 823 C C . TYR A 1 99 ? -14.570 -23.313 -5.223 1.00 64.44 99 TYR A C 1
ATOM 825 O O . TYR A 1 99 ? -14.354 -24.478 -5.544 1.00 64.44 99 TYR A O 1
ATOM 833 N N . GLY A 1 100 ? -15.661 -22.631 -5.597 1.00 55.84 100 GLY A N 1
ATOM 834 C CA . GLY A 1 100 ? -16.815 -23.272 -6.241 1.00 55.84 100 GLY A CA 1
ATOM 835 C C . GLY A 1 100 ? -17.664 -24.048 -5.247 1.00 55.84 100 GLY A C 1
ATOM 836 O O . GLY A 1 100 ? -17.115 -24.931 -4.556 1.00 55.84 100 GLY A O 1
#

Organism: NCBI:txid314278